Protein AF-T1EGU1-F1 (afdb_monomer)

Sequence (151 aa):
GNFKLEKAVIVRKVTRYEYEKYILKPDLTEDQLKIYINKKGSNYDFLYLRHQEYIKSLLDLENAFEKRGIKYRLVQRYNFRPQLIDWADAIFTCGGDGTFLLAASKIQVPNKPVIGINSDPIRSEGFLCLPRKYSSNIMLTLDKIFKGEFR

Radius of gyration: 16.68 Å; Cα contacts (8 Å, |Δi|>4): 222; chains: 1; bounding box: 43×28×46 Å

Foldseek 3Di:
DQQDFQEEEEAEEQAPLNCQCVPVPVPDDPVRSCVVCVVVPHHPVVSVVLVVLLVVLVVLQVVLCVVVNRHYHYDYLVPDDVVSQVGGSEYEYRDAQVSQVSNVVPDPDPNHYYAYQHSCQPPDDHPRHDHSVCSVPVNVVVVCSNVVNDD

Secondary structure (DSSP, 8-state):
-----SEEEEEEPPPHHHIIIIII-TT--HHHHHHHHHHTT--HHHHHHHHHHHHHHHHHHHHHHHHTT-EEEEEEGGG--HHHHHH-SEEEEEESHHHHHHHHTT--STT--EEEEES-TTT---SSSPPHHHHT-HHHHHHHHHHT---

Solvent-accessible surface area (backbone atoms only — not comparable to full-atom values): 8449 Å² total; per-residue (Å²): 131,87,80,68,79,52,28,32,30,37,36,29,62,82,49,70,50,54,43,46,47,66,68,75,35,61,87,51,53,70,70,54,44,40,53,52,39,40,75,75,76,42,63,39,70,63,42,48,50,54,42,52,48,35,52,49,46,48,51,52,46,51,54,44,31,56,77,68,68,32,46,71,46,83,37,48,58,90,69,68,50,71,73,55,59,75,68,26,52,33,38,36,22,44,30,48,41,73,48,34,52,60,54,52,75,69,61,84,60,86,91,61,50,73,45,26,31,26,31,46,52,87,86,44,90,37,94,73,18,42,57,48,79,41,34,78,30,49,61,62,42,49,51,29,53,77,70,67,66,76,126

Organism: Helobdella robusta (NCBI:txid6412)

Structure (mmCIF, N/CA/C/O backbone):
data_AF-T1EGU1-F1
#
_entry.id   AF-T1EGU1-F1
#
loop_
_atom_site.group_PDB
_atom_site.id
_atom_site.type_symbol
_atom_site.label_atom_id
_atom_site.label_alt_id
_atom_site.label_comp_id
_atom_site.label_asym_id
_at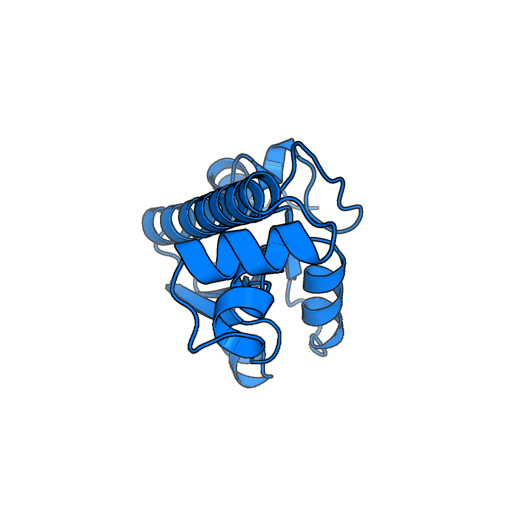om_site.label_entity_id
_atom_site.label_seq_id
_atom_site.pdbx_PDB_ins_code
_atom_site.Cartn_x
_atom_site.Cartn_y
_atom_site.Cartn_z
_atom_site.occupancy
_atom_site.B_iso_or_equiv
_atom_site.auth_seq_id
_atom_site.auth_comp_id
_atom_site.auth_asym_id
_atom_site.auth_atom_id
_atom_site.pdbx_PDB_model_num
ATOM 1 N N . GLY A 1 1 ? -20.358 1.058 19.246 1.00 54.50 1 GLY A N 1
ATOM 2 C CA . GLY A 1 1 ? -19.565 -0.181 19.336 1.00 54.50 1 GLY A CA 1
ATOM 3 C C . GLY A 1 1 ? -18.110 0.182 19.179 1.00 54.50 1 GLY A C 1
ATOM 4 O O . GLY A 1 1 ? -17.805 0.951 18.276 1.00 54.50 1 GLY A O 1
ATOM 5 N N . ASN A 1 2 ? -17.243 -0.296 20.070 1.00 72.38 2 ASN A N 1
ATOM 6 C CA . ASN A 1 2 ? -15.809 -0.031 19.976 1.00 72.38 2 ASN A CA 1
ATOM 7 C C . ASN A 1 2 ? -15.246 -0.823 18.791 1.00 72.38 2 ASN A C 1
ATOM 9 O O . ASN A 1 2 ? -15.272 -2.052 18.808 1.00 72.38 2 ASN A O 1
ATOM 13 N N . PHE A 1 3 ? -14.799 -0.123 17.746 1.00 83.81 3 PHE A N 1
ATOM 14 C CA . PHE A 1 3 ? -14.075 -0.745 16.641 1.00 83.81 3 PHE A CA 1
ATOM 15 C C . PHE A 1 3 ? -12.786 -1.371 17.183 1.00 83.81 3 PHE A C 1
ATOM 17 O O . PHE A 1 3 ? -12.058 -0.727 17.939 1.00 83.81 3 PHE A O 1
ATOM 24 N N . LYS A 1 4 ? -12.509 -2.620 16.804 1.00 89.94 4 LYS A N 1
ATOM 25 C CA . LYS A 1 4 ? -11.294 -3.333 17.192 1.00 89.94 4 LYS A CA 1
ATOM 26 C C . LYS A 1 4 ? -10.608 -3.845 15.936 1.00 89.94 4 LYS A C 1
ATOM 28 O O . LYS A 1 4 ? -11.250 -4.461 15.095 1.00 89.94 4 LYS A O 1
ATOM 33 N N . LEU A 1 5 ? -9.313 -3.571 15.825 1.00 94.94 5 LEU A N 1
ATOM 34 C CA . LEU A 1 5 ? -8.482 -4.015 14.715 1.00 94.94 5 LEU A CA 1
ATOM 35 C C . LEU A 1 5 ? -7.583 -5.162 15.184 1.00 94.94 5 LEU A C 1
ATOM 37 O O . LEU A 1 5 ? -6.514 -4.915 15.737 1.00 94.94 5 LEU A O 1
ATOM 41 N N . GLU A 1 6 ? -8.016 -6.405 14.984 1.00 97.25 6 GLU A N 1
ATOM 42 C CA . GLU A 1 6 ? -7.217 -7.607 15.267 1.00 97.25 6 GLU A CA 1
ATOM 43 C C . GLU A 1 6 ? -6.744 -8.300 13.988 1.00 97.25 6 GLU A C 1
ATOM 45 O O . GLU A 1 6 ? -5.677 -8.918 13.973 1.00 97.25 6 GLU A O 1
ATOM 50 N N . LYS A 1 7 ? -7.542 -8.219 12.920 1.00 98.19 7 LYS A N 1
ATOM 51 C CA . LYS A 1 7 ? -7.298 -8.843 11.620 1.00 98.19 7 LYS A CA 1
ATOM 52 C C . LYS A 1 7 ? -7.393 -7.814 10.505 1.00 98.19 7 LYS A C 1
ATOM 54 O O . LYS A 1 7 ? -8.394 -7.111 10.383 1.00 98.19 7 LYS A O 1
ATOM 59 N N . ALA A 1 8 ? -6.391 -7.770 9.637 1.00 98.44 8 ALA A N 1
ATOM 60 C CA . ALA A 1 8 ? -6.363 -6.850 8.508 1.00 98.44 8 ALA A CA 1
ATOM 61 C C . ALA A 1 8 ? -5.956 -7.544 7.208 1.00 98.44 8 ALA A C 1
ATOM 63 O O . ALA A 1 8 ? -5.058 -8.383 7.178 1.00 98.44 8 ALA A O 1
ATOM 64 N N . VAL A 1 9 ? -6.576 -7.171 6.095 1.00 98.62 9 VAL A N 1
ATOM 65 C CA . VAL A 1 9 ? -6.074 -7.557 4.767 1.00 98.62 9 VAL A CA 1
ATOM 66 C C . VAL A 1 9 ? -5.320 -6.382 4.176 1.00 98.62 9 VAL A C 1
ATOM 68 O O . VAL A 1 9 ? -5.853 -5.278 4.146 1.00 98.62 9 VAL A O 1
ATOM 71 N N . ILE A 1 10 ? -4.111 -6.626 3.674 1.00 98.62 10 ILE A N 1
ATOM 72 C CA . ILE A 1 10 ? -3.342 -5.648 2.904 1.00 98.62 10 ILE A CA 1
ATOM 73 C C . ILE A 1 10 ? -3.498 -5.988 1.423 1.00 98.62 10 ILE A C 1
ATOM 75 O O . ILE A 1 10 ? -2.979 -6.995 0.941 1.00 98.62 10 ILE A O 1
ATOM 79 N N . VAL A 1 11 ? -4.203 -5.137 0.684 1.00 98.44 11 VAL A N 1
ATOM 80 C CA . VAL A 1 11 ? -4.348 -5.222 -0.769 1.00 98.44 11 VAL A CA 1
ATOM 81 C C . VAL A 1 11 ? -3.232 -4.418 -1.422 1.00 98.44 11 VAL A C 1
ATOM 83 O O . VAL A 1 11 ? -3.224 -3.185 -1.401 1.00 98.44 11 VAL A O 1
ATOM 86 N N . ARG A 1 12 ? -2.281 -5.121 -2.027 1.00 97.62 12 ARG A N 1
ATOM 87 C CA . ARG A 1 12 ? -1.094 -4.524 -2.639 1.00 97.62 12 ARG A CA 1
ATOM 88 C C . ARG A 1 12 ? -1.267 -4.354 -4.151 1.00 97.62 12 ARG A C 1
ATOM 90 O O . ARG A 1 12 ? -1.912 -5.180 -4.814 1.00 97.62 12 ARG A O 1
ATOM 97 N N . LYS A 1 13 ? -0.679 -3.302 -4.726 1.00 94.75 13 LYS A N 1
ATOM 98 C CA . LYS A 1 13 ? -0.623 -3.143 -6.190 1.00 94.75 13 LYS A CA 1
ATOM 99 C C . LYS A 1 13 ? 0.367 -4.129 -6.824 1.00 94.75 13 LYS A C 1
ATOM 101 O O . LYS A 1 13 ? 1.196 -4.731 -6.150 1.00 94.75 13 LYS A O 1
ATOM 106 N N . VAL A 1 14 ? 0.281 -4.254 -8.143 1.00 94.94 14 VAL A N 1
ATOM 107 C CA . VAL A 1 14 ? 1.383 -4.770 -8.961 1.00 94.94 14 VAL A CA 1
ATOM 108 C C . VAL A 1 14 ? 2.090 -3.549 -9.530 1.00 94.94 14 VAL A C 1
ATOM 110 O O . VAL A 1 14 ? 1.453 -2.704 -10.167 1.00 94.94 14 VAL A O 1
ATOM 113 N N . THR A 1 15 ? 3.373 -3.392 -9.230 1.00 95.56 15 THR A N 1
ATOM 114 C CA . THR A 1 15 ? 4.184 -2.306 -9.782 1.00 95.56 15 THR A CA 1
ATOM 115 C C . THR A 1 15 ? 4.440 -2.531 -11.266 1.00 95.56 15 THR A C 1
ATOM 117 O O . THR A 1 15 ? 4.435 -3.659 -11.758 1.00 95.56 15 THR A O 1
ATOM 120 N N . ARG A 1 16 ? 4.719 -1.449 -11.996 1.00 95.06 16 ARG A N 1
ATOM 121 C CA . ARG A 1 16 ? 5.140 -1.575 -13.392 1.00 95.06 16 ARG A CA 1
ATOM 122 C C . ARG A 1 16 ? 6.441 -2.378 -13.511 1.00 95.06 16 ARG A C 1
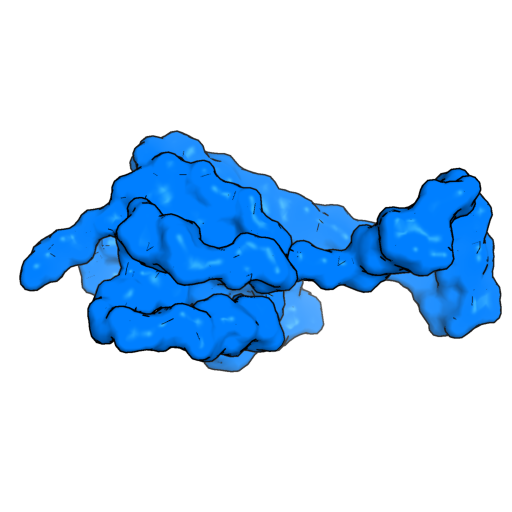ATOM 124 O O . ARG A 1 16 ? 6.552 -3.154 -14.442 1.00 95.06 16 ARG A O 1
ATOM 131 N N . TYR A 1 17 ? 7.369 -2.257 -12.559 1.00 97.31 17 TYR A N 1
ATOM 132 C CA . TYR A 1 17 ? 8.567 -3.098 -12.525 1.00 97.31 17 TYR A CA 1
ATOM 133 C C . TYR A 1 17 ? 8.214 -4.593 -12.460 1.00 97.31 17 TYR A C 1
ATOM 135 O O . TYR A 1 17 ? 8.625 -5.342 -13.340 1.00 97.31 17 TYR A O 1
ATOM 143 N N . GLU A 1 18 ? 7.384 -5.010 -11.494 1.00 96.69 18 GLU A N 1
ATOM 144 C CA . GLU A 1 18 ? 6.944 -6.411 -11.370 1.00 96.69 18 GLU A CA 1
ATOM 145 C C . GLU A 1 18 ? 6.244 -6.904 -12.640 1.00 96.69 18 GLU A C 1
ATOM 147 O O . GLU A 1 18 ? 6.473 -8.028 -13.076 1.00 96.69 18 GLU A O 1
ATOM 152 N N . TYR A 1 19 ? 5.398 -6.068 -13.248 1.00 96.56 19 TYR A N 1
ATOM 153 C CA . TYR A 1 19 ? 4.701 -6.423 -14.483 1.00 96.56 19 TYR A CA 1
ATOM 154 C C . TYR A 1 19 ? 5.677 -6.668 -15.644 1.00 96.56 19 TYR A C 1
ATOM 156 O O . TYR A 1 19 ? 5.562 -7.657 -16.364 1.00 96.56 19 TYR A O 1
ATOM 164 N N . GLU A 1 20 ? 6.671 -5.800 -15.811 1.00 97.25 20 GLU A N 1
ATOM 165 C CA . GLU A 1 20 ? 7.678 -5.940 -16.865 1.00 97.25 20 GLU A CA 1
ATOM 166 C C . GLU A 1 20 ? 8.570 -7.159 -16.620 1.00 97.25 20 GLU A C 1
ATOM 168 O O . GLU A 1 20 ? 8.762 -7.958 -17.533 1.00 97.25 20 GLU A O 1
ATOM 173 N N . LYS A 1 21 ? 9.061 -7.326 -15.385 1.00 97.12 21 LYS A N 1
ATOM 174 C CA . LYS A 1 21 ? 9.988 -8.397 -15.005 1.00 97.12 21 LYS A CA 1
ATOM 175 C C . LYS A 1 21 ? 9.333 -9.771 -15.018 1.00 97.12 21 LYS A C 1
ATOM 177 O O . LYS A 1 21 ? 9.894 -10.697 -15.581 1.00 97.12 21 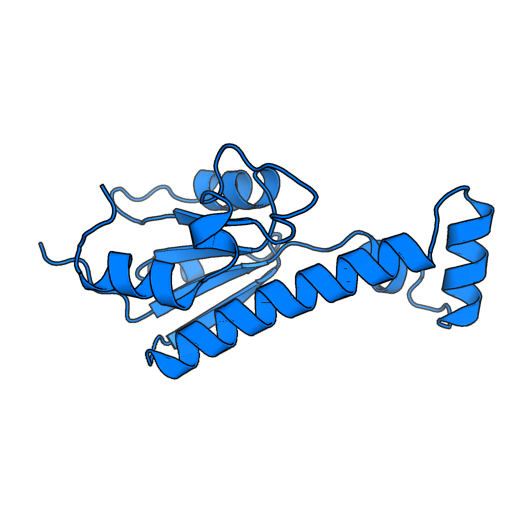LYS A O 1
ATOM 182 N N . TYR A 1 22 ? 8.174 -9.920 -14.384 1.00 96.31 22 TYR A N 1
ATOM 183 C CA . TYR A 1 22 ? 7.622 -11.244 -14.086 1.00 96.31 22 TYR A CA 1
ATOM 184 C C . TYR A 1 22 ? 6.485 -11.662 -15.014 1.00 96.31 22 TYR A C 1
ATOM 186 O O . TYR A 1 22 ? 6.175 -12.846 -15.076 1.00 96.31 22 TYR A O 1
ATOM 194 N N . ILE A 1 23 ? 5.847 -10.718 -15.717 1.00 94.56 23 ILE A N 1
ATOM 195 C CA . ILE A 1 23 ? 4.710 -11.024 -16.597 1.00 94.56 23 ILE A CA 1
ATOM 196 C C . ILE A 1 23 ? 5.102 -10.875 -18.068 1.00 94.56 23 ILE A C 1
ATOM 198 O O . ILE A 1 23 ? 4.890 -11.797 -18.847 1.00 94.56 23 ILE A O 1
ATOM 202 N N . LEU A 1 24 ? 5.681 -9.740 -18.471 1.00 96.12 24 LEU A N 1
ATOM 203 C CA . LEU A 1 24 ? 6.011 -9.507 -19.884 1.00 96.12 24 LEU A CA 1
ATOM 204 C C . LEU A 1 24 ? 7.328 -10.145 -20.333 1.00 96.12 24 LEU A C 1
ATOM 206 O O . LEU A 1 24 ? 7.466 -10.482 -21.515 1.00 96.12 24 LEU A O 1
ATOM 210 N N . LYS A 1 25 ? 8.317 -10.209 -19.435 1.00 96.69 25 LYS A N 1
ATOM 211 C CA . LYS A 1 25 ? 9.688 -10.648 -19.726 1.00 96.69 25 LYS A CA 1
ATOM 212 C C . LYS A 1 25 ? 10.263 -11.573 -18.636 1.00 96.69 25 LYS A C 1
ATOM 214 O O . LYS A 1 25 ? 11.364 -11.300 -18.160 1.00 96.69 25 LYS A O 1
ATOM 219 N N . PRO A 1 26 ? 9.559 -12.665 -18.273 1.00 96.31 26 PRO A N 1
ATOM 220 C CA . PRO A 1 26 ? 9.991 -13.572 -17.204 1.00 96.31 26 PRO A CA 1
ATOM 221 C C . PRO A 1 26 ? 11.363 -14.208 -17.461 1.00 96.31 26 PRO A C 1
ATOM 223 O O . PRO A 1 26 ? 12.092 -14.477 -16.511 1.00 96.31 26 PRO A O 1
ATOM 226 N N . ASP A 1 27 ? 11.735 -14.388 -18.731 1.00 97.75 27 ASP A N 1
ATOM 227 C CA . ASP A 1 27 ? 12.972 -15.071 -19.125 1.00 97.75 27 ASP A CA 1
ATOM 228 C C . ASP A 1 27 ? 14.198 -14.144 -19.193 1.00 97.75 27 ASP A C 1
ATOM 230 O O . ASP A 1 27 ? 15.315 -14.611 -19.412 1.00 97.75 27 ASP A O 1
ATOM 234 N N . LEU A 1 28 ? 14.022 -12.825 -19.032 1.00 97.62 28 LEU A N 1
ATOM 235 C CA . LEU A 1 28 ? 15.141 -11.884 -19.103 1.00 97.62 28 LEU A CA 1
ATOM 236 C C . LEU A 1 28 ? 15.887 -11.784 -17.769 1.00 97.62 28 LEU A C 1
ATOM 238 O O . LEU A 1 28 ? 15.294 -11.589 -16.699 1.00 97.62 28 LEU A O 1
ATOM 242 N N . THR A 1 29 ? 17.219 -11.782 -17.847 1.00 97.56 29 THR A N 1
ATOM 243 C CA . THR A 1 29 ? 18.070 -11.358 -16.727 1.00 97.56 29 THR A CA 1
ATOM 244 C C . THR A 1 29 ? 17.838 -9.879 -16.399 1.00 97.56 29 THR A C 1
ATOM 246 O O . THR A 1 29 ? 17.178 -9.151 -17.143 1.00 97.56 29 THR A O 1
ATOM 249 N N . GLU A 1 30 ? 18.359 -9.406 -15.266 1.00 96.81 30 GLU A N 1
ATOM 250 C CA . GLU A 1 30 ? 18.168 -8.004 -14.878 1.00 96.81 30 GLU A CA 1
ATOM 251 C C . GLU A 1 30 ? 18.828 -7.020 -15.852 1.00 96.81 30 GLU A C 1
ATOM 253 O O . GLU A 1 30 ? 18.201 -6.042 -16.259 1.00 96.81 30 GLU A O 1
ATOM 258 N N . ASP A 1 31 ? 20.039 -7.328 -16.321 1.00 97.94 31 ASP A N 1
ATOM 259 C CA . ASP A 1 31 ? 20.743 -6.499 -17.306 1.00 97.94 31 ASP A CA 1
ATOM 260 C C . ASP A 1 31 ? 19.997 -6.452 -18.645 1.00 97.94 31 ASP A C 1
ATOM 262 O O . ASP A 1 31 ? 19.846 -5.391 -19.258 1.00 97.94 31 ASP A O 1
ATOM 266 N N . GLN A 1 32 ? 19.456 -7.593 -19.082 1.00 98.19 32 GLN A N 1
ATOM 267 C CA . GLN A 1 32 ? 18.634 -7.663 -20.289 1.00 98.19 32 GLN A CA 1
ATOM 268 C C . GLN A 1 32 ? 17.333 -6.871 -20.130 1.00 98.19 32 GLN A C 1
ATOM 270 O O . GLN A 1 32 ? 16.942 -6.150 -21.054 1.00 98.19 32 GLN A O 1
ATOM 275 N N . LEU A 1 33 ? 16.680 -6.952 -18.965 1.00 98.06 33 LEU A N 1
ATOM 276 C CA . LEU A 1 33 ? 15.485 -6.166 -18.671 1.00 98.06 33 LEU A CA 1
ATOM 277 C C . LEU A 1 33 ? 15.795 -4.666 -18.693 1.00 98.06 33 LEU A C 1
ATOM 279 O O . LEU A 1 33 ? 15.041 -3.901 -19.300 1.00 98.06 33 LEU A O 1
ATOM 283 N N . LYS A 1 34 ? 16.914 -4.240 -18.096 1.00 98.31 34 LYS A N 1
ATOM 284 C CA . LYS A 1 34 ? 17.369 -2.844 -18.117 1.00 98.31 34 LYS A CA 1
ATOM 285 C C . LYS A 1 34 ? 17.545 -2.331 -19.544 1.00 98.31 34 LYS A C 1
ATOM 287 O O . LYS A 1 34 ? 16.993 -1.283 -19.889 1.00 98.31 34 LYS A O 1
ATOM 292 N N . ILE A 1 35 ? 18.234 -3.088 -20.399 1.00 98.00 35 ILE A N 1
ATOM 293 C CA . ILE A 1 35 ? 18.404 -2.744 -21.820 1.00 98.00 35 ILE A CA 1
ATOM 294 C C . ILE A 1 35 ? 17.045 -2.674 -22.530 1.00 98.00 35 ILE A C 1
ATOM 296 O O . ILE A 1 35 ? 16.776 -1.707 -23.244 1.00 98.00 35 ILE A O 1
ATOM 300 N N . TYR A 1 36 ? 16.174 -3.665 -22.326 1.00 97.69 36 TYR A N 1
ATOM 301 C CA . TYR A 1 36 ? 14.845 -3.722 -22.941 1.00 97.69 36 TYR A CA 1
ATOM 302 C C . TYR A 1 36 ? 13.968 -2.520 -22.556 1.00 97.69 36 TYR A C 1
ATOM 304 O O . TYR A 1 36 ? 13.377 -1.875 -23.425 1.00 97.69 36 TYR A O 1
ATOM 312 N N . ILE A 1 37 ? 13.900 -2.187 -21.263 1.00 97.62 37 ILE A N 1
ATOM 313 C CA . ILE A 1 37 ? 13.076 -1.084 -20.753 1.00 97.62 37 ILE A CA 1
ATOM 314 C C . ILE A 1 37 ? 13.588 0.272 -21.251 1.00 97.62 37 ILE A C 1
ATOM 316 O O . ILE A 1 37 ? 12.772 1.122 -21.612 1.00 97.62 37 ILE A O 1
ATOM 320 N N . ASN A 1 38 ? 14.906 0.449 -21.343 1.00 97.81 38 ASN A N 1
ATOM 321 C CA . ASN A 1 38 ? 15.495 1.669 -21.890 1.00 97.81 38 ASN A CA 1
ATOM 322 C C . ASN A 1 38 ? 15.251 1.802 -23.401 1.00 97.81 38 ASN A C 1
ATOM 324 O O . ASN A 1 38 ? 14.853 2.872 -23.861 1.00 97.81 38 ASN A O 1
ATOM 328 N N . LYS A 1 39 ? 15.387 0.717 -24.178 1.00 97.00 39 LYS A N 1
ATOM 329 C CA . LYS A 1 39 ? 15.173 0.736 -25.640 1.00 97.00 39 LYS A CA 1
ATOM 330 C C . LYS A 1 39 ? 13.753 1.126 -26.061 1.00 97.00 39 LYS A C 1
ATOM 332 O O . LYS A 1 39 ? 13.586 1.722 -27.117 1.00 97.00 39 LYS A O 1
ATOM 337 N N . LYS A 1 40 ? 12.735 0.838 -25.247 1.00 94.81 40 LYS A N 1
ATOM 338 C CA . LYS A 1 40 ? 11.340 1.257 -25.506 1.00 94.81 40 LYS A CA 1
ATOM 339 C C . LYS A 1 40 ? 11.005 2.674 -25.009 1.00 94.81 40 LYS A C 1
ATOM 341 O O . LYS A 1 40 ? 9.830 3.026 -24.927 1.00 94.81 40 LYS A O 1
ATOM 346 N N . GLY A 1 41 ? 12.004 3.452 -24.591 1.00 95.19 41 GLY A N 1
ATOM 347 C CA . GLY A 1 41 ? 11.827 4.838 -24.150 1.00 95.19 41 GLY A CA 1
ATOM 348 C C . GLY A 1 41 ? 11.369 5.012 -22.698 1.00 95.19 41 GLY A C 1
ATOM 349 O O . GLY A 1 41 ? 10.800 6.043 -22.355 1.00 95.19 41 GLY A O 1
ATOM 350 N N . SER A 1 42 ? 11.570 4.023 -21.822 1.00 95.94 42 SER A N 1
ATOM 351 C CA . SER A 1 42 ? 11.320 4.162 -20.376 1.00 95.94 42 SER A CA 1
ATOM 352 C C . SER A 1 42 ? 12.631 4.149 -19.593 1.00 95.94 42 SER A C 1
ATOM 354 O O . SER A 1 42 ? 13.567 3.481 -19.994 1.00 95.94 42 SER A O 1
ATOM 356 N N . ASN A 1 43 ? 12.712 4.839 -18.454 1.00 96.88 43 ASN A N 1
ATOM 357 C CA . ASN A 1 43 ? 13.912 4.811 -17.613 1.00 96.88 43 ASN A CA 1
ATOM 358 C C . ASN A 1 43 ? 13.835 3.644 -16.614 1.00 96.88 43 ASN A C 1
ATOM 360 O O . ASN A 1 43 ? 13.029 3.685 -15.678 1.00 96.88 43 ASN A O 1
ATOM 364 N N . TYR A 1 44 ? 14.658 2.611 -16.820 1.00 97.56 44 TYR A N 1
ATOM 365 C CA . TYR A 1 44 ? 14.729 1.448 -15.933 1.00 97.56 44 TYR A CA 1
ATOM 366 C C . TYR A 1 44 ? 15.099 1.830 -14.495 1.00 97.56 44 TYR A C 1
ATOM 368 O O . TYR A 1 44 ? 14.419 1.403 -13.567 1.00 97.56 44 TYR A O 1
ATOM 376 N N . ASP A 1 45 ? 16.133 2.651 -14.297 1.00 96.88 45 ASP A N 1
ATOM 377 C CA . ASP A 1 45 ? 16.643 2.965 -12.957 1.00 96.88 45 ASP A CA 1
ATOM 378 C C . ASP A 1 45 ? 15.592 3.735 -12.142 1.00 96.88 45 ASP A C 1
ATOM 380 O O . ASP A 1 45 ? 15.348 3.433 -10.974 1.00 96.88 45 ASP A O 1
ATOM 384 N N . PHE A 1 46 ? 14.875 4.664 -12.782 1.00 95.06 46 PHE A N 1
ATOM 385 C CA . PHE A 1 46 ? 13.746 5.362 -12.166 1.00 95.06 46 PHE A CA 1
ATOM 386 C C . PHE A 1 46 ? 12.576 4.418 -11.862 1.00 95.06 46 PHE A C 1
ATOM 388 O O . PHE A 1 46 ? 11.961 4.506 -10.799 1.00 95.06 46 PHE A O 1
ATOM 395 N N . LEU A 1 47 ? 12.256 3.500 -12.777 1.00 95.50 47 LEU A N 1
ATOM 396 C CA . LEU A 1 47 ? 11.206 2.504 -12.569 1.00 95.50 47 LEU A CA 1
ATOM 397 C C . LEU A 1 47 ? 11.527 1.581 -11.384 1.00 95.50 47 LEU A C 1
ATOM 399 O O . LEU A 1 47 ? 10.648 1.318 -10.560 1.00 95.50 47 LEU A O 1
ATOM 403 N N . TYR A 1 48 ? 12.772 1.117 -11.299 1.00 96.62 48 TYR A N 1
ATOM 404 C CA . TYR A 1 48 ? 13.257 0.272 -10.217 1.00 96.62 48 TYR A CA 1
ATOM 405 C C . TYR A 1 48 ? 13.268 1.027 -8.886 1.00 96.62 48 TYR A C 1
ATOM 407 O O . TYR A 1 48 ? 12.751 0.514 -7.897 1.00 96.62 48 TYR A O 1
ATOM 415 N N . LEU A 1 49 ? 13.734 2.281 -8.866 1.00 95.50 49 LEU A N 1
ATOM 416 C CA . LEU A 1 49 ? 13.689 3.134 -7.674 1.00 95.50 49 LEU A CA 1
ATOM 417 C C . LEU A 1 49 ? 12.267 3.242 -7.105 1.00 95.50 49 LEU A C 1
ATOM 419 O O . LEU A 1 49 ? 12.060 3.024 -5.914 1.00 95.50 49 LEU A O 1
ATOM 423 N N . ARG A 1 50 ? 11.268 3.498 -7.957 1.00 93.38 50 ARG A N 1
ATOM 424 C CA . ARG A 1 50 ? 9.859 3.564 -7.528 1.00 93.38 50 ARG A CA 1
ATOM 425 C C . ARG A 1 50 ? 9.327 2.232 -7.009 1.00 93.38 50 ARG A C 1
ATOM 427 O O . ARG A 1 50 ? 8.457 2.208 -6.140 1.00 93.38 50 ARG A O 1
ATOM 434 N N . HIS A 1 51 ? 9.804 1.122 -7.566 1.00 96.00 51 HIS A N 1
ATOM 435 C CA . HIS A 1 51 ? 9.477 -0.200 -7.050 1.00 96.00 51 HIS A CA 1
ATOM 436 C C . HIS A 1 51 ? 10.062 -0.398 -5.648 1.00 96.00 51 HIS A C 1
ATOM 438 O O . HIS A 1 51 ? 9.329 -0.813 -4.756 1.00 96.00 51 HIS A O 1
ATOM 444 N N . GLN A 1 52 ? 11.319 -0.015 -5.421 1.00 96.00 52 GLN A N 1
ATOM 445 C CA . GLN A 1 52 ? 11.954 -0.095 -4.103 1.00 96.00 52 GLN A CA 1
ATOM 446 C C . GLN A 1 52 ? 11.250 0.788 -3.060 1.00 96.00 52 GLN A C 1
ATOM 448 O O . GLN A 1 52 ? 10.978 0.329 -1.953 1.00 96.00 52 GLN A O 1
ATOM 453 N N . GLU A 1 53 ? 10.875 2.020 -3.417 1.00 93.94 53 GLU A N 1
ATOM 454 C CA . GLU A 1 53 ? 10.088 2.907 -2.542 1.00 93.94 53 GLU A CA 1
ATOM 455 C C . GLU A 1 53 ? 8.735 2.279 -2.165 1.00 93.94 53 GLU A C 1
ATOM 457 O O . GLU A 1 53 ? 8.332 2.305 -1.000 1.00 93.94 53 GLU A O 1
ATOM 462 N N . TYR A 1 54 ? 8.061 1.645 -3.129 1.00 95.75 54 TYR A N 1
ATOM 463 C CA . TYR A 1 54 ? 6.825 0.908 -2.876 1.00 95.75 54 TYR A CA 1
ATOM 464 C C . TYR A 1 54 ? 7.029 -0.294 -1.945 1.00 95.75 54 TYR A C 1
ATOM 466 O O . TYR A 1 54 ? 6.251 -0.460 -1.006 1.00 95.75 54 TYR A O 1
ATOM 474 N N . ILE A 1 55 ? 8.053 -1.120 -2.187 1.00 96.88 55 ILE A N 1
ATOM 475 C CA . ILE A 1 55 ? 8.360 -2.276 -1.334 1.00 96.88 55 ILE A CA 1
ATOM 476 C C . ILE A 1 55 ? 8.649 -1.813 0.090 1.00 96.88 55 ILE A C 1
ATOM 478 O O . ILE A 1 55 ? 8.109 -2.385 1.032 1.00 96.88 55 ILE A O 1
ATOM 482 N N . LYS A 1 56 ? 9.407 -0.725 0.257 1.00 95.44 56 LYS A N 1
ATOM 483 C CA . LYS A 1 56 ? 9.641 -0.127 1.571 1.00 95.44 56 LYS A CA 1
ATOM 484 C C . LYS A 1 56 ? 8.330 0.273 2.256 1.00 95.44 56 LYS A C 1
ATOM 486 O O . LYS A 1 56 ? 8.123 -0.089 3.406 1.00 95.44 56 LYS A O 1
ATOM 491 N N . SER A 1 57 ? 7.427 0.964 1.555 1.00 95.06 57 SER A N 1
ATOM 492 C CA . SER A 1 57 ? 6.120 1.342 2.115 1.00 95.06 57 SER A CA 1
ATOM 493 C C . SER A 1 57 ? 5.282 0.128 2.533 1.00 95.06 57 SER A C 1
ATOM 495 O O . SER A 1 57 ? 4.584 0.188 3.546 1.00 95.06 57 SER A O 1
ATOM 497 N N . LEU A 1 58 ? 5.356 -0.971 1.778 1.00 97.06 58 LEU A N 1
ATOM 498 C CA . LEU A 1 58 ? 4.663 -2.212 2.111 1.00 97.06 58 LEU A CA 1
ATOM 499 C C . LEU A 1 58 ? 5.251 -2.866 3.369 1.00 97.06 58 LEU A C 1
ATOM 501 O O . LEU A 1 58 ? 4.502 -3.194 4.284 1.00 97.06 58 LEU A O 1
ATOM 505 N N . LEU A 1 59 ? 6.581 -2.958 3.447 1.00 97.31 59 LEU A N 1
ATOM 506 C CA . LEU A 1 59 ? 7.288 -3.479 4.616 1.00 97.31 59 LEU A CA 1
ATOM 507 C C . LEU A 1 59 ? 7.037 -2.624 5.863 1.00 97.31 59 LEU A C 1
ATOM 509 O O . LEU A 1 59 ? 6.831 -3.165 6.943 1.00 97.31 59 LEU A O 1
ATOM 513 N N . ASP A 1 60 ? 7.010 -1.296 5.736 1.00 96.62 60 ASP A N 1
ATOM 514 C CA . ASP A 1 60 ? 6.682 -0.392 6.845 1.00 96.62 60 ASP A CA 1
ATOM 515 C C . ASP A 1 60 ? 5.265 -0.660 7.389 1.00 96.62 60 ASP A C 1
ATOM 517 O O . ASP A 1 60 ? 5.046 -0.598 8.603 1.00 96.62 60 ASP A O 1
ATOM 521 N N . LEU A 1 61 ? 4.311 -0.997 6.512 1.00 97.75 61 LEU A N 1
ATOM 522 C CA . LEU A 1 61 ? 2.948 -1.368 6.895 1.00 97.75 61 LEU A CA 1
ATOM 523 C C . LEU A 1 61 ? 2.889 -2.734 7.593 1.00 97.75 61 LEU A C 1
ATOM 525 O O . LEU A 1 61 ? 2.285 -2.837 8.661 1.00 97.75 61 LEU A O 1
ATOM 529 N N . GLU A 1 62 ? 3.533 -3.754 7.026 1.00 98.31 62 GLU A N 1
ATOM 530 C CA . GLU A 1 62 ? 3.606 -5.102 7.611 1.00 98.31 62 GLU A CA 1
ATOM 531 C C . GLU A 1 62 ? 4.285 -5.070 8.990 1.00 98.31 62 GLU A C 1
ATOM 533 O O . GLU A 1 62 ? 3.701 -5.510 9.981 1.00 98.31 62 GLU A O 1
ATOM 538 N N . ASN A 1 63 ? 5.441 -4.409 9.098 1.00 98.25 63 ASN A N 1
ATOM 539 C CA . ASN A 1 63 ? 6.161 -4.223 10.361 1.00 98.25 63 ASN A CA 1
ATOM 540 C C . ASN A 1 63 ? 5.312 -3.504 11.421 1.00 98.25 63 ASN A C 1
ATOM 542 O O . ASN A 1 63 ? 5.389 -3.814 12.612 1.00 98.25 63 ASN A O 1
ATOM 546 N N . ALA A 1 64 ? 4.517 -2.506 11.023 1.00 97.88 64 ALA A N 1
ATOM 547 C CA . ALA A 1 64 ? 3.631 -1.801 11.945 1.00 97.88 64 ALA A CA 1
ATOM 548 C C . ALA A 1 64 ? 2.501 -2.708 12.452 1.00 97.88 64 ALA A C 1
ATOM 550 O O . ALA A 1 64 ? 2.140 -2.631 13.628 1.00 97.88 64 ALA A O 1
ATOM 551 N N . PHE A 1 65 ? 1.966 -3.586 11.600 1.00 98.19 65 PHE A N 1
ATOM 552 C CA . PHE A 1 65 ? 0.956 -4.567 11.999 1.00 98.19 65 PHE A CA 1
ATOM 553 C C . PHE A 1 65 ? 1.525 -5.592 12.975 1.00 98.19 65 PHE A C 1
ATOM 555 O O . PHE A 1 65 ? 0.916 -5.831 14.019 1.00 98.19 65 PHE A O 1
ATOM 562 N N . GLU A 1 66 ? 2.719 -6.113 12.702 1.00 97.94 66 GLU A N 1
ATOM 563 C CA . GLU A 1 66 ? 3.416 -7.056 13.584 1.00 97.94 66 GLU A CA 1
ATOM 564 C C . GLU A 1 66 ? 3.670 -6.454 14.965 1.00 97.94 66 GLU A C 1
ATOM 566 O O . GLU A 1 66 ? 3.296 -7.045 15.979 1.00 97.94 66 GLU A O 1
A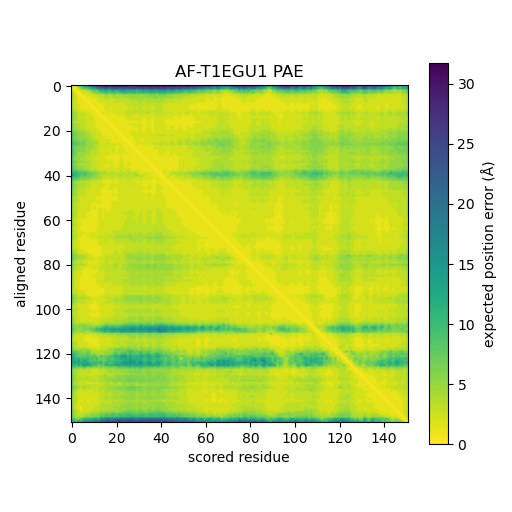TOM 571 N N . LYS A 1 67 ? 4.197 -5.224 15.020 1.00 97.62 67 LYS A N 1
ATOM 572 C CA . LYS A 1 67 ? 4.430 -4.496 16.281 1.00 97.62 67 LYS A CA 1
ATOM 573 C C . LYS A 1 67 ? 3.156 -4.261 17.094 1.00 97.62 67 LYS A C 1
ATOM 575 O O . LYS A 1 67 ? 3.231 -4.112 18.310 1.00 97.62 67 LYS A O 1
ATOM 580 N N . ARG A 1 68 ? 1.996 -4.191 16.438 1.00 96.12 68 ARG A N 1
ATOM 581 C CA . ARG A 1 68 ? 0.680 -4.016 17.078 1.00 96.12 68 ARG A CA 1
ATOM 582 C C . ARG A 1 68 ? -0.035 -5.335 17.362 1.00 96.12 68 ARG A C 1
ATOM 584 O O . ARG A 1 68 ? -1.140 -5.303 17.895 1.00 96.12 68 ARG A O 1
ATOM 591 N N . GLY A 1 69 ? 0.555 -6.474 16.998 1.00 97.25 69 GLY A N 1
ATOM 592 C CA . GLY A 1 69 ? -0.085 -7.783 17.121 1.00 97.25 69 GLY A CA 1
ATOM 593 C C . GLY A 1 69 ? -1.299 -7.967 16.202 1.00 97.25 69 GLY A C 1
ATOM 594 O O . GLY A 1 69 ? -2.154 -8.806 16.486 1.00 97.25 69 GLY A O 1
ATOM 595 N N . ILE A 1 70 ? -1.400 -7.194 15.115 1.00 98.31 70 ILE A N 1
ATOM 596 C CA . ILE A 1 70 ? -2.474 -7.320 14.125 1.00 98.31 70 ILE A CA 1
ATOM 597 C C . ILE A 1 70 ? -2.146 -8.510 13.225 1.00 98.31 70 ILE A C 1
ATOM 599 O O . ILE A 1 70 ? -1.127 -8.523 12.535 1.00 98.31 70 ILE A O 1
ATOM 603 N N . LYS A 1 71 ? -3.027 -9.509 13.187 1.00 98.62 71 LYS A N 1
ATOM 604 C CA . LYS A 1 71 ? -2.922 -10.616 12.232 1.00 98.62 71 LYS A CA 1
ATOM 605 C C . LYS A 1 71 ? -3.238 -10.084 10.846 1.00 98.62 71 LYS A C 1
ATOM 607 O O . LYS A 1 71 ? -4.272 -9.445 10.660 1.00 98.62 71 LYS A O 1
ATOM 612 N N . TYR A 1 72 ? -2.412 -10.387 9.853 1.00 98.62 72 TYR A N 1
ATOM 613 C CA . TYR A 1 72 ? -2.656 -9.868 8.515 1.00 98.62 72 TYR A CA 1
ATOM 614 C C . TYR A 1 72 ? -2.501 -10.887 7.399 1.00 98.62 72 TYR A C 1
ATOM 616 O O . TYR A 1 72 ? -1.857 -11.924 7.542 1.00 98.62 72 TYR A O 1
ATOM 624 N N . ARG A 1 73 ? -3.164 -10.588 6.280 1.00 98.56 73 ARG A N 1
ATOM 625 C CA . ARG A 1 73 ? -3.029 -11.309 5.013 1.00 98.56 73 ARG A CA 1
ATOM 626 C C . ARG A 1 73 ? -2.636 -10.319 3.929 1.00 98.56 73 ARG A C 1
ATOM 628 O O . ARG A 1 73 ? -3.415 -9.420 3.609 1.00 98.56 73 ARG A O 1
ATOM 635 N N . LEU A 1 74 ? -1.453 -10.503 3.355 1.00 98.31 74 LEU A N 1
ATOM 636 C CA . LEU A 1 74 ? -1.008 -9.752 2.189 1.00 98.31 74 LEU A CA 1
ATOM 637 C C . LEU A 1 74 ? -1.555 -10.403 0.913 1.00 98.31 74 LEU A C 1
ATOM 639 O O . LEU A 1 74 ? -1.354 -11.593 0.675 1.00 98.31 74 LEU A O 1
ATOM 643 N N . VAL A 1 75 ? -2.237 -9.627 0.071 1.00 97.94 75 VAL A N 1
ATOM 644 C CA . VAL A 1 75 ? -2.822 -10.123 -1.179 1.00 97.94 75 VAL A CA 1
ATOM 645 C C . VAL A 1 75 ? -2.603 -9.141 -2.324 1.00 97.94 75 VAL A C 1
ATOM 647 O O . VAL A 1 75 ? -2.717 -7.927 -2.166 1.00 97.94 75 VAL A O 1
ATOM 650 N N . GLN A 1 76 ? -2.316 -9.654 -3.520 1.00 96.38 76 GLN A N 1
ATOM 651 C CA . GLN A 1 76 ? -2.310 -8.823 -4.724 1.00 96.38 76 GLN A CA 1
ATOM 652 C C . GLN A 1 76 ? -3.731 -8.384 -5.087 1.00 96.38 76 GLN A C 1
ATOM 654 O O . GLN A 1 76 ? -4.675 -9.166 -4.970 1.00 96.38 76 GLN A O 1
ATOM 659 N N . ARG A 1 77 ? -3.887 -7.163 -5.612 1.00 92.19 77 ARG A N 1
ATOM 660 C CA . ARG A 1 77 ? -5.196 -6.574 -5.962 1.00 92.19 77 ARG A CA 1
ATOM 661 C C . ARG A 1 77 ? -6.117 -7.488 -6.783 1.00 92.19 77 ARG A C 1
ATOM 663 O O . ARG A 1 77 ? -7.319 -7.545 -6.531 1.00 92.19 77 ARG A O 1
ATOM 670 N N . TYR A 1 78 ? -5.565 -8.260 -7.718 1.00 89.69 78 TYR A N 1
ATOM 671 C CA . TYR A 1 78 ? -6.343 -9.169 -8.568 1.00 89.69 78 TYR A CA 1
ATOM 672 C C . TYR A 1 78 ? -6.816 -10.436 -7.850 1.00 89.69 78 TYR A C 1
ATOM 674 O O . TYR A 1 78 ? -7.787 -11.050 -8.287 1.00 89.69 78 TYR A O 1
ATOM 682 N N . ASN A 1 79 ? -6.197 -10.778 -6.719 1.00 94.88 79 ASN A N 1
ATOM 683 C CA . ASN A 1 79 ? -6.531 -11.921 -5.870 1.00 94.88 79 ASN A CA 1
ATOM 684 C C . ASN A 1 79 ? -7.329 -11.510 -4.625 1.00 94.88 79 ASN A C 1
ATOM 686 O O . ASN A 1 79 ? -7.590 -12.341 -3.761 1.00 94.88 79 ASN A O 1
ATOM 690 N N . PHE A 1 80 ? -7.753 -10.247 -4.523 1.00 96.12 80 PHE A N 1
ATOM 691 C CA . PHE A 1 80 ? -8.646 -9.809 -3.456 1.00 96.12 80 PHE A CA 1
ATOM 692 C C . PHE A 1 80 ? -10.053 -10.392 -3.686 1.00 96.12 80 PHE A C 1
ATOM 694 O O . PHE A 1 80 ? -10.714 -10.060 -4.680 1.00 96.12 80 PHE A O 1
ATOM 701 N N . ARG A 1 81 ? -10.468 -11.321 -2.816 1.00 94.56 81 ARG A N 1
ATOM 702 C CA . ARG A 1 81 ? -11.696 -12.133 -2.913 1.00 94.56 81 ARG A CA 1
ATOM 703 C C . ARG A 1 81 ? -12.606 -11.915 -1.688 1.00 94.56 81 ARG A C 1
ATOM 705 O O . ARG A 1 81 ? -12.078 -11.556 -0.634 1.00 94.56 81 ARG A O 1
ATOM 712 N N . PRO A 1 82 ? -13.925 -12.175 -1.788 1.00 93.94 82 PRO A N 1
ATOM 713 C CA . PRO A 1 82 ? -14.881 -11.969 -0.690 1.00 93.94 82 PRO A CA 1
ATOM 714 C C . PRO A 1 82 ? -14.494 -12.617 0.645 1.00 93.94 82 PRO A C 1
ATOM 716 O O . PRO A 1 82 ? -14.573 -11.971 1.681 1.00 93.94 82 PRO A O 1
ATOM 719 N N . GLN A 1 83 ? -13.928 -13.826 0.627 1.00 95.56 83 GLN A N 1
ATOM 720 C CA . GLN A 1 83 ? -13.533 -14.545 1.848 1.00 95.56 83 GLN A CA 1
ATOM 721 C C . GLN A 1 83 ? -12.463 -13.803 2.670 1.00 95.56 83 GLN A C 1
ATOM 723 O O . GLN A 1 83 ? -12.320 -14.024 3.872 1.00 95.56 83 GLN A O 1
ATOM 728 N N . LEU A 1 84 ? -11.674 -12.934 2.029 1.00 97.00 84 LEU A N 1
ATOM 729 C CA . LEU A 1 84 ? -10.714 -12.072 2.720 1.00 97.00 84 LEU A CA 1
ATOM 730 C C . LEU A 1 84 ? -11.415 -10.903 3.420 1.00 97.00 84 LEU A C 1
ATOM 732 O O . LEU A 1 84 ? -10.983 -10.501 4.497 1.00 97.00 84 LEU A O 1
ATOM 736 N N . ILE A 1 85 ? -12.494 -10.387 2.827 1.00 96.38 85 ILE A N 1
ATOM 737 C CA . ILE A 1 85 ? -13.312 -9.315 3.401 1.00 96.38 85 ILE A CA 1
ATOM 738 C C . ILE A 1 85 ? -14.002 -9.812 4.667 1.00 96.38 85 ILE A C 1
ATOM 740 O O . ILE A 1 85 ? -13.950 -9.131 5.691 1.00 96.38 85 ILE A O 1
ATOM 744 N N . ASP A 1 86 ? -14.586 -11.008 4.621 1.00 95.00 86 ASP A N 1
ATOM 745 C CA . ASP A 1 86 ? -15.280 -11.609 5.765 1.00 95.00 86 ASP A CA 1
ATOM 746 C C . ASP A 1 86 ? -14.326 -11.878 6.934 1.00 95.00 86 ASP A C 1
ATOM 748 O O . ASP A 1 86 ? -14.678 -11.678 8.094 1.00 95.00 86 ASP A O 1
ATOM 752 N N . TRP A 1 87 ? -13.089 -12.281 6.631 1.00 96.94 87 TRP A N 1
ATOM 753 C CA . TRP A 1 87 ? -12.078 -12.611 7.635 1.00 96.94 87 TRP A CA 1
ATOM 754 C C . TRP A 1 87 ? -11.507 -11.394 8.385 1.00 96.94 87 TRP A C 1
ATOM 756 O O . TRP A 1 87 ? -11.092 -11.542 9.536 1.00 96.94 87 TRP A O 1
ATOM 766 N N . ALA A 1 88 ? -11.426 -10.228 7.740 1.00 97.19 88 ALA A N 1
ATOM 767 C CA . ALA A 1 88 ? -10.720 -9.057 8.265 1.00 97.19 88 ALA A CA 1
ATOM 768 C C . ALA A 1 88 ? -11.638 -8.082 9.010 1.00 97.19 88 ALA A C 1
ATOM 770 O O . ALA A 1 88 ? -12.775 -7.876 8.605 1.00 97.19 88 ALA A O 1
ATOM 771 N N . ASP A 1 89 ? -11.127 -7.374 10.011 1.00 96.38 89 ASP A N 1
ATOM 772 C CA . ASP A 1 89 ? -11.831 -6.249 10.643 1.00 96.38 89 ASP A CA 1
ATOM 773 C C . ASP A 1 89 ? -11.730 -4.979 9.786 1.00 96.38 89 ASP A C 1
ATOM 775 O O . ASP A 1 89 ? -12.661 -4.177 9.734 1.00 96.38 89 ASP A O 1
ATOM 779 N N . ALA A 1 90 ? -10.615 -4.819 9.066 1.00 96.69 90 ALA A N 1
ATOM 780 C CA . ALA A 1 90 ? -10.378 -3.718 8.139 1.00 96.69 90 ALA A CA 1
ATOM 781 C C . ALA A 1 90 ? -9.587 -4.153 6.905 1.00 96.69 90 ALA A C 1
ATOM 783 O O . ALA A 1 90 ? -8.775 -5.084 6.943 1.00 96.69 90 ALA A O 1
ATOM 784 N N . ILE A 1 91 ? -9.785 -3.421 5.812 1.00 98.06 91 ILE A N 1
ATOM 785 C CA . ILE A 1 91 ? -9.014 -3.578 4.582 1.00 98.06 91 ILE A CA 1
ATOM 786 C C . ILE A 1 91 ? -8.069 -2.393 4.455 1.00 98.06 91 ILE A C 1
ATOM 788 O O . ILE A 1 91 ? -8.496 -1.245 4.434 1.00 98.06 91 ILE A O 1
ATOM 792 N N . PHE A 1 92 ? -6.781 -2.666 4.330 1.00 98.31 92 PHE A N 1
ATOM 793 C CA . PHE A 1 92 ? -5.774 -1.673 4.000 1.00 98.31 92 PHE A CA 1
ATOM 794 C C . PHE A 1 92 ? -5.371 -1.857 2.548 1.00 98.31 92 PHE A C 1
ATOM 796 O O . PHE A 1 92 ? -5.224 -2.980 2.072 1.00 98.31 92 PHE A O 1
ATOM 803 N N . THR A 1 93 ? -5.170 -0.766 1.824 1.00 98.06 93 THR A N 1
ATOM 804 C CA . THR A 1 93 ? -4.570 -0.820 0.490 1.00 98.06 93 THR A CA 1
ATOM 805 C C . THR A 1 93 ? -3.202 -0.167 0.523 1.00 98.06 93 THR A C 1
ATOM 807 O O . THR A 1 93 ? -3.028 0.840 1.195 1.00 98.06 93 THR A O 1
ATOM 810 N N . CYS A 1 94 ? -2.224 -0.731 -0.181 1.00 97.19 94 CYS A N 1
ATOM 811 C CA . CYS A 1 94 ? -0.909 -0.118 -0.364 1.00 97.19 94 CYS A CA 1
ATOM 812 C C . CYS A 1 94 ? -0.712 0.151 -1.858 1.00 97.19 94 CYS A C 1
ATOM 814 O O . CYS A 1 94 ? -0.555 -0.768 -2.674 1.00 97.19 94 CYS A O 1
ATOM 816 N N . GLY A 1 95 ? -0.814 1.421 -2.244 1.00 94.06 95 GLY A N 1
ATOM 817 C CA . GLY A 1 95 ? -0.840 1.819 -3.646 1.00 94.06 95 GLY A CA 1
ATOM 818 C C . GLY A 1 95 ? -1.244 3.275 -3.833 1.00 94.06 95 GLY A C 1
ATOM 819 O O . GLY A 1 95 ? -0.778 4.135 -3.102 1.00 94.06 95 GLY A O 1
ATOM 820 N N . GLY A 1 96 ? -2.068 3.543 -4.842 1.00 93.69 96 GLY A N 1
ATOM 821 C CA . GLY A 1 96 ? -2.741 4.833 -5.025 1.00 93.69 96 GLY A CA 1
ATOM 822 C C . GLY A 1 96 ? -4.255 4.636 -5.104 1.00 93.69 96 GLY A C 1
ATOM 823 O O . GLY A 1 96 ? -4.746 3.526 -4.871 1.00 93.69 96 GLY A O 1
ATOM 824 N N . ASP A 1 97 ? -4.976 5.673 -5.525 1.00 94.12 97 ASP A N 1
ATOM 825 C CA . ASP A 1 97 ? -6.446 5.689 -5.559 1.00 94.12 97 ASP A CA 1
ATOM 826 C C . ASP A 1 97 ? -7.047 4.538 -6.378 1.00 94.12 97 ASP A C 1
ATOM 828 O O . ASP A 1 97 ? -8.049 3.955 -5.984 1.00 94.12 97 ASP A O 1
ATOM 832 N N . GLY A 1 98 ? -6.402 4.116 -7.471 1.00 93.69 98 GLY A N 1
ATOM 833 C CA . GLY A 1 98 ? -6.873 2.968 -8.256 1.00 93.69 98 GLY A CA 1
ATOM 834 C C . GLY A 1 98 ? -6.864 1.640 -7.482 1.00 93.69 98 GLY A C 1
ATOM 835 O O . GLY A 1 98 ? -7.736 0.797 -7.685 1.00 93.69 98 GLY A O 1
ATOM 836 N N . THR A 1 99 ? -5.906 1.439 -6.571 1.00 95.56 99 THR A N 1
AT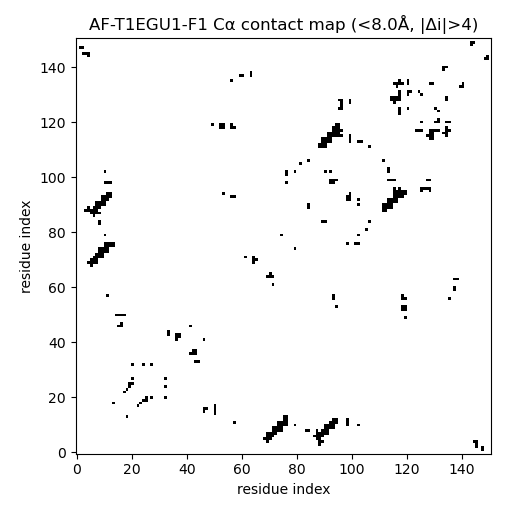OM 837 C CA . THR A 1 99 ? -5.894 0.258 -5.688 1.00 95.56 99 THR A CA 1
ATOM 838 C C . THR A 1 99 ? -6.960 0.393 -4.605 1.00 95.56 99 THR A C 1
ATOM 840 O O . THR A 1 99 ? -7.652 -0.584 -4.320 1.00 95.56 99 THR A O 1
ATOM 843 N N . PHE A 1 100 ? -7.115 1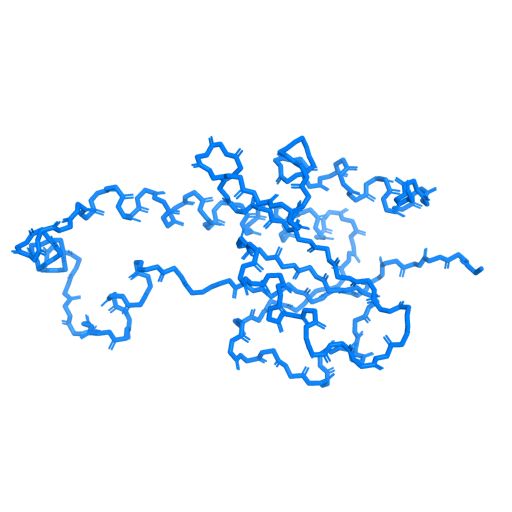.595 -4.042 1.00 96.62 100 PHE A N 1
ATOM 844 C CA . PHE A 1 100 ? -8.153 1.898 -3.060 1.00 96.62 100 PHE A CA 1
ATOM 845 C C . PHE A 1 100 ? -9.554 1.637 -3.623 1.00 96.62 100 PHE A C 1
ATOM 847 O O . PHE A 1 100 ? -10.303 0.847 -3.054 1.00 96.62 100 PHE A O 1
ATOM 854 N N . LEU A 1 101 ? -9.877 2.217 -4.781 1.00 96.31 101 LEU A N 1
ATOM 855 C CA . LEU A 1 101 ? -11.171 2.070 -5.450 1.00 96.31 101 LEU A CA 1
ATOM 856 C C . LEU A 1 101 ? -11.481 0.615 -5.800 1.00 96.31 101 LEU A C 1
ATOM 858 O O . LEU A 1 101 ? -12.613 0.179 -5.623 1.00 96.31 101 LEU A O 1
ATOM 862 N N . LEU A 1 102 ? -10.484 -0.157 -6.248 1.00 95.69 102 LEU A N 1
ATOM 863 C CA . LEU A 1 102 ? -10.665 -1.586 -6.520 1.00 95.69 102 LEU A CA 1
ATOM 864 C C . LEU A 1 102 ? -11.016 -2.374 -5.254 1.00 95.69 102 LEU A C 1
ATOM 866 O O . LEU A 1 102 ? -11.810 -3.312 -5.320 1.00 95.69 102 LEU A O 1
ATOM 870 N N . ALA A 1 103 ? -10.404 -2.044 -4.115 1.00 96.88 103 ALA A N 1
ATOM 871 C CA . ALA A 1 103 ? -10.745 -2.690 -2.855 1.00 96.88 103 ALA A CA 1
ATOM 872 C C . ALA A 1 103 ? -12.134 -2.251 -2.374 1.00 96.88 103 ALA A C 1
ATOM 874 O O . ALA A 1 103 ? -12.955 -3.103 -2.042 1.00 96.88 103 ALA A O 1
ATOM 875 N N . ALA A 1 104 ? -12.410 -0.945 -2.403 1.00 95.69 104 ALA A N 1
ATOM 876 C CA . ALA A 1 104 ? -13.673 -0.354 -1.977 1.00 95.69 104 ALA A CA 1
ATOM 877 C C . ALA A 1 104 ? -14.870 -0.871 -2.788 1.00 95.69 104 ALA A C 1
ATOM 879 O O . ALA A 1 104 ? -15.894 -1.207 -2.203 1.00 95.69 104 ALA A O 1
ATOM 880 N N . SER A 1 105 ? -14.732 -1.035 -4.108 1.00 95.00 105 SER A N 1
ATOM 881 C CA . SER A 1 105 ? -15.815 -1.523 -4.975 1.00 95.00 105 SER A CA 1
ATOM 882 C C . SER A 1 105 ? -16.247 -2.965 -4.691 1.00 95.00 105 SER A C 1
ATOM 884 O O . SER A 1 105 ? -17.320 -3.382 -5.122 1.00 95.00 105 SER A O 1
ATOM 886 N N . LYS A 1 106 ? -15.433 -3.735 -3.959 1.00 94.88 106 LYS A N 1
ATOM 887 C CA . LYS A 1 106 ? -15.755 -5.106 -3.537 1.00 94.88 106 LYS A CA 1
ATOM 888 C C . LYS A 1 106 ? -16.396 -5.177 -2.152 1.00 94.88 106 LYS A C 1
ATOM 890 O O . LYS A 1 106 ? -16.828 -6.256 -1.752 1.00 94.88 106 LYS A O 1
ATOM 895 N N . ILE A 1 107 ? -16.456 -4.068 -1.416 1.00 94.50 107 ILE A N 1
ATOM 896 C CA . ILE A 1 107 ? -17.070 -4.028 -0.090 1.00 94.50 107 ILE A CA 1
ATOM 897 C C . ILE A 1 107 ? -18.576 -3.837 -0.245 1.00 94.50 107 ILE A C 1
ATOM 899 O O . ILE A 1 107 ? -19.051 -2.743 -0.524 1.00 94.50 107 ILE A O 1
ATOM 903 N N . GLN A 1 108 ? -19.326 -4.919 -0.055 1.00 89.94 108 GLN A N 1
ATOM 904 C CA . GLN A 1 108 ? -20.794 -4.905 -0.106 1.00 89.94 108 GLN A CA 1
ATOM 905 C C . GLN A 1 108 ? -21.437 -4.840 1.285 1.00 89.94 108 GLN A C 1
ATOM 907 O O . GLN A 1 108 ? -22.643 -4.650 1.406 1.00 89.94 108 GLN A O 1
ATOM 912 N N . VAL A 1 109 ? -20.635 -5.000 2.341 1.00 84.62 109 VAL A N 1
ATOM 913 C CA . VAL A 1 109 ? -21.106 -4.980 3.725 1.00 84.62 109 VAL A CA 1
ATOM 914 C C . VAL A 1 109 ? -20.971 -3.578 4.324 1.00 84.62 109 VAL A C 1
ATOM 916 O O . VAL A 1 109 ? -19.912 -2.953 4.195 1.00 84.62 109 VAL A O 1
ATOM 919 N N . PRO A 1 110 ? -22.004 -3.072 5.017 1.00 78.94 110 PRO A N 1
ATOM 920 C CA . PRO A 1 110 ? -21.882 -1.826 5.755 1.00 78.94 110 PRO A CA 1
ATOM 921 C C . PRO A 1 110 ? -20.840 -1.978 6.875 1.00 78.94 110 PRO A C 1
ATOM 923 O O . PRO A 1 110 ? -20.666 -3.055 7.444 1.00 78.94 110 PRO A O 1
ATOM 926 N N . ASN A 1 111 ? -20.157 -0.883 7.212 1.00 84.12 111 ASN A N 1
ATOM 927 C CA . ASN A 1 111 ? -19.206 -0.788 8.332 1.00 84.12 111 ASN A CA 1
ATOM 928 C C . ASN A 1 111 ? -17.897 -1.593 8.213 1.00 84.12 111 ASN A C 1
ATOM 930 O O . ASN A 1 111 ? -17.217 -1.776 9.221 1.00 84.12 111 ASN A O 1
ATOM 934 N N . LYS A 1 112 ? -17.493 -2.039 7.017 1.00 92.50 112 LYS A N 1
ATOM 935 C CA . LYS A 1 112 ? -16.139 -2.575 6.789 1.00 92.50 112 LYS A CA 1
ATOM 936 C C . LYS A 1 112 ? -15.210 -1.457 6.290 1.00 92.50 112 LYS A C 1
ATOM 938 O O . LYS A 1 112 ? -15.319 -1.071 5.125 1.00 92.50 112 LYS A O 1
ATOM 943 N N . PRO A 1 113 ? -14.314 -0.910 7.130 1.00 94.06 113 PRO A N 1
ATOM 944 C CA . PRO A 1 113 ? -13.464 0.201 6.725 1.00 94.06 113 PRO A CA 1
ATOM 945 C C . PRO A 1 113 ? -12.433 -0.227 5.675 1.00 94.06 113 PRO A C 1
ATOM 947 O O . PRO A 1 113 ? -11.812 -1.290 5.780 1.00 94.06 113 PRO A O 1
ATOM 950 N N . VAL A 1 114 ? -12.225 0.651 4.692 1.00 96.19 114 VAL A N 1
ATOM 951 C CA . VAL A 1 114 ? -11.134 0.570 3.716 1.00 96.19 114 VAL A CA 1
ATOM 952 C C . VAL A 1 114 ? -10.213 1.759 3.935 1.00 96.19 114 VAL A C 1
ATOM 954 O O . VAL A 1 114 ? -10.661 2.902 3.931 1.00 96.19 114 VAL A O 1
ATOM 957 N N . ILE A 1 115 ? -8.927 1.495 4.139 1.00 96.56 115 ILE A N 1
ATOM 958 C CA . ILE A 1 115 ? -7.922 2.492 4.506 1.00 96.56 115 ILE A CA 1
ATOM 959 C C . ILE A 1 115 ? -6.840 2.502 3.426 1.00 96.56 115 ILE A C 1
ATOM 961 O O . ILE A 1 115 ? -6.153 1.505 3.200 1.00 96.56 115 ILE A O 1
ATOM 965 N N . GLY A 1 116 ? -6.697 3.619 2.717 1.00 96.62 116 GLY A N 1
ATOM 966 C CA . GLY A 1 116 ? -5.703 3.758 1.655 1.00 96.62 116 GLY A CA 1
ATOM 967 C C . GLY A 1 116 ? -4.359 4.249 2.167 1.00 96.62 116 GLY A C 1
ATOM 968 O O . GLY A 1 116 ? -4.260 5.382 2.614 1.00 96.62 116 GLY A O 1
ATOM 969 N N . ILE A 1 117 ? -3.309 3.441 2.062 1.00 96.62 117 ILE A N 1
ATOM 970 C CA . ILE A 1 117 ? -1.926 3.880 2.258 1.00 96.62 117 ILE A CA 1
ATOM 971 C C . ILE A 1 117 ? -1.365 4.277 0.897 1.00 96.62 117 ILE A C 1
ATOM 973 O O . ILE A 1 117 ? -1.210 3.438 -0.002 1.00 96.62 117 ILE A O 1
ATOM 977 N N . ASN A 1 118 ? -1.049 5.563 0.746 1.00 94.19 118 ASN A N 1
ATOM 978 C CA . ASN A 1 118 ? -0.344 6.032 -0.433 1.00 94.19 118 ASN A CA 1
ATOM 979 C C . ASN A 1 118 ? 1.108 5.544 -0.380 1.00 94.19 118 ASN A C 1
ATOM 981 O O . ASN A 1 118 ? 1.886 5.980 0.464 1.00 94.19 118 ASN A O 1
ATOM 985 N N . SER A 1 119 ? 1.454 4.645 -1.299 1.00 89.62 119 SER A N 1
ATOM 986 C CA . SER A 1 119 ? 2.782 4.026 -1.383 1.00 89.62 119 SER A CA 1
ATOM 987 C C . SER A 1 119 ? 3.907 4.946 -1.865 1.00 89.62 119 SER A C 1
ATOM 989 O O . SER A 1 119 ? 5.072 4.570 -1.787 1.00 89.62 119 SER A O 1
ATOM 991 N N . ASP A 1 120 ? 3.570 6.107 -2.426 1.00 85.62 120 ASP A N 1
ATOM 992 C CA . ASP A 1 120 ? 4.534 7.083 -2.944 1.00 85.62 120 ASP A CA 1
ATOM 993 C C . ASP A 1 120 ? 4.067 8.504 -2.575 1.00 85.62 120 ASP A C 1
ATOM 995 O O . ASP A 1 120 ? 3.754 9.321 -3.443 1.00 85.62 120 ASP A O 1
ATOM 999 N N . PRO A 1 121 ? 3.956 8.816 -1.268 1.00 77.62 121 PRO A N 1
ATOM 1000 C CA . PRO A 1 121 ? 3.304 10.033 -0.792 1.00 77.62 121 PRO A CA 1
ATOM 1001 C C . PRO A 1 121 ? 4.182 11.284 -0.947 1.00 77.62 121 PRO A C 1
ATOM 1003 O O . PRO A 1 121 ? 3.779 12.371 -0.542 1.00 77.62 121 PRO A O 1
ATOM 1006 N N . ILE A 1 122 ? 5.406 11.130 -1.463 1.00 75.06 122 ILE A N 1
ATOM 1007 C CA . ILE A 1 122 ? 6.322 12.233 -1.779 1.00 75.06 122 ILE A CA 1
ATOM 1008 C C . ILE A 1 122 ? 6.120 12.685 -3.227 1.00 75.06 122 ILE A C 1
ATOM 1010 O O . ILE A 1 122 ? 6.176 13.8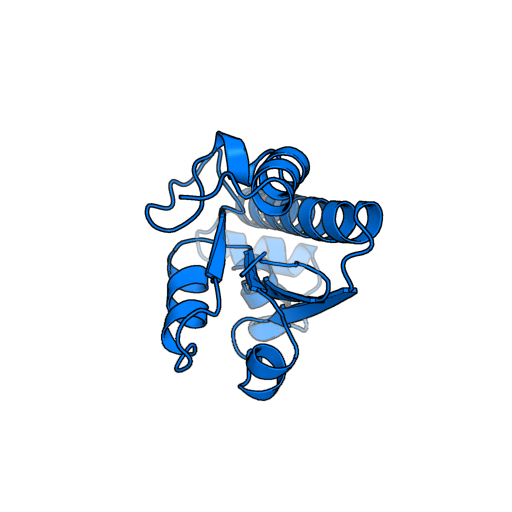82 -3.492 1.00 75.06 122 ILE A O 1
ATOM 1014 N N . ARG A 1 123 ? 5.896 11.746 -4.158 1.00 77.56 123 ARG A N 1
ATOM 1015 C CA . ARG A 1 123 ? 5.865 12.029 -5.602 1.00 77.56 123 ARG A CA 1
ATOM 1016 C C . ARG A 1 123 ? 4.468 11.932 -6.216 1.00 77.56 123 ARG A C 1
ATOM 1018 O O . ARG A 1 123 ? 4.298 12.303 -7.373 1.00 77.56 123 ARG A O 1
ATOM 1025 N N . SER A 1 124 ? 3.490 11.400 -5.486 1.00 75.62 124 SER A N 1
ATOM 1026 C CA . SER A 1 124 ? 2.109 11.258 -5.939 1.00 75.62 124 SER A CA 1
ATOM 1027 C C . SER A 1 124 ? 1.155 11.695 -4.844 1.00 75.62 124 SER A C 1
ATOM 1029 O O . SER A 1 124 ? 1.267 11.252 -3.702 1.00 75.62 124 SER A O 1
ATOM 1031 N N . GLU A 1 125 ? 0.157 12.488 -5.210 1.00 75.88 125 GLU A N 1
ATOM 1032 C CA . GLU A 1 125 ? -1.031 12.652 -4.382 1.00 75.88 125 GLU A CA 1
ATOM 1033 C C . GLU A 1 125 ? -1.984 11.473 -4.610 1.00 75.88 125 GLU A C 1
ATOM 1035 O O . GLU A 1 125 ? -2.001 10.861 -5.681 1.00 75.88 125 GLU A O 1
ATOM 1040 N N . GLY A 1 126 ? -2.728 11.118 -3.569 1.00 77.12 126 GLY A N 1
ATOM 1041 C CA . GLY A 1 126 ? -3.901 10.258 -3.661 1.00 77.12 126 GLY A CA 1
ATOM 1042 C C . GLY A 1 126 ? -5.020 10.990 -2.943 1.00 77.12 126 GLY A C 1
ATOM 1043 O O . GLY A 1 126 ? -4.844 11.352 -1.780 1.00 77.12 126 GLY A O 1
ATOM 1044 N N . PHE A 1 127 ? -6.117 11.263 -3.641 1.00 87.75 127 PHE A N 1
ATOM 1045 C CA . PHE A 1 127 ? -7.246 12.020 -3.096 1.00 87.75 127 PHE A CA 1
ATOM 1046 C C . PHE A 1 127 ? -8.124 11.155 -2.191 1.00 87.75 127 PHE A C 1
ATOM 1048 O O . PHE A 1 127 ? -8.855 11.680 -1.355 1.00 87.75 127 PHE A O 1
ATOM 1055 N N . LEU A 1 128 ? -8.054 9.833 -2.365 1.00 92.56 128 LEU A N 1
ATOM 1056 C CA . LEU A 1 128 ? -8.823 8.858 -1.593 1.00 92.56 128 LEU A CA 1
ATOM 1057 C C . LEU A 1 128 ? -7.954 8.130 -0.565 1.00 92.56 128 LEU A C 1
ATOM 1059 O O . LEU A 1 128 ? -8.441 7.712 0.485 1.00 92.56 128 LEU A O 1
ATOM 1063 N N . CYS A 1 129 ? -6.662 7.968 -0.856 1.00 93.94 129 CYS A N 1
ATOM 1064 C CA . CYS A 1 129 ? -5.704 7.496 0.135 1.00 93.94 129 CYS A CA 1
ATOM 1065 C C . CYS A 1 129 ? -5.507 8.514 1.269 1.00 93.94 129 CYS A C 1
ATOM 1067 O O . CYS A 1 129 ? -5.748 9.711 1.134 1.00 93.94 129 CYS A O 1
ATOM 1069 N N . LEU A 1 130 ? -5.005 8.028 2.404 1.00 93.12 130 LEU A N 1
ATOM 1070 C CA . LEU A 1 130 ? -4.677 8.857 3.549 1.00 93.12 130 LEU A CA 1
ATOM 1071 C C . LEU A 1 130 ? -3.672 9.958 3.166 1.00 93.12 130 LEU A C 1
ATOM 1073 O O . LEU A 1 130 ? -2.700 9.682 2.447 1.00 93.12 130 LEU A O 1
ATOM 1077 N N . PRO A 1 131 ? -3.822 11.170 3.735 1.00 90.81 131 PRO A N 1
ATOM 1078 C CA . PRO A 1 131 ? -2.864 12.254 3.565 1.00 90.81 131 PRO A CA 1
ATOM 1079 C C . PRO A 1 131 ? -1.423 11.820 3.838 1.00 90.81 131 PRO A C 1
ATOM 1081 O O . PRO A 1 131 ? -1.173 10.941 4.670 1.00 90.81 131 PRO A O 1
ATOM 1084 N N . ARG A 1 132 ? -0.460 12.506 3.208 1.00 90.50 132 ARG A N 1
ATOM 1085 C CA . ARG A 1 132 ? 0.982 12.211 3.312 1.00 90.50 132 ARG A CA 1
ATOM 1086 C C . ARG A 1 132 ? 1.435 11.929 4.744 1.00 90.50 132 ARG A C 1
ATOM 1088 O O . ARG A 1 132 ? 2.077 10.913 4.967 1.00 90.50 132 ARG A O 1
ATOM 1095 N N . LYS A 1 133 ? 1.041 12.776 5.706 1.00 90.88 133 LYS A N 1
ATOM 1096 C CA . LYS A 1 133 ? 1.379 12.645 7.138 1.00 90.88 133 LYS A CA 1
ATOM 1097 C C . LYS A 1 133 ? 1.071 11.257 7.714 1.00 90.88 133 LYS A C 1
ATOM 1099 O O . LYS A 1 133 ? 1.827 10.765 8.545 1.00 90.88 133 LYS A O 1
ATOM 1104 N N . TYR A 1 134 ? -0.039 10.656 7.298 1.00 92.31 134 TYR A N 1
ATOM 1105 C CA . TYR A 1 134 ? -0.513 9.365 7.793 1.00 92.31 134 TYR A CA 1
ATOM 1106 C C . TYR A 1 134 ? 0.012 8.206 6.938 1.00 92.31 134 TYR A C 1
ATOM 1108 O O . TYR A 1 134 ? 0.423 7.180 7.477 1.00 92.31 134 TYR A O 1
ATOM 1116 N N . SER A 1 135 ? 0.101 8.395 5.617 1.00 92.25 135 SER A N 1
ATOM 1117 C CA . SER A 1 135 ? 0.687 7.401 4.707 1.00 92.25 135 SER A CA 1
ATOM 1118 C C . SER A 1 135 ? 2.188 7.178 4.948 1.00 92.25 135 SER A C 1
ATOM 1120 O O . SER A 1 135 ? 2.669 6.062 4.792 1.00 92.25 135 SER A O 1
ATOM 1122 N N . SER A 1 136 ? 2.934 8.206 5.371 1.00 91.12 136 SER A N 1
ATOM 1123 C CA . SER A 1 136 ? 4.366 8.094 5.692 1.00 91.12 136 SER A CA 1
ATOM 1124 C C . SER A 1 136 ? 4.656 7.698 7.143 1.00 91.12 136 SER A C 1
ATOM 1126 O O . SER A 1 136 ? 5.816 7.513 7.498 1.00 91.12 136 SER A O 1
ATOM 1128 N N . ASN A 1 137 ? 3.638 7.626 8.006 1.00 93.25 137 ASN A N 1
ATOM 1129 C CA . ASN A 1 137 ? 3.788 7.228 9.403 1.00 93.25 137 ASN A CA 1
ATOM 1130 C C . ASN A 1 137 ? 2.657 6.273 9.795 1.00 93.25 137 ASN A C 1
ATOM 1132 O O . ASN A 1 137 ? 1.647 6.660 10.387 1.00 93.25 137 ASN A O 1
ATOM 1136 N N . ILE A 1 138 ? 2.848 5.000 9.453 1.00 95.12 138 ILE A N 1
ATOM 1137 C CA . ILE A 1 138 ? 1.845 3.960 9.682 1.00 95.12 138 ILE A CA 1
ATOM 1138 C C . ILE A 1 138 ? 1.554 3.773 11.173 1.00 95.12 138 ILE A C 1
ATOM 1140 O O . ILE A 1 138 ? 0.403 3.576 11.549 1.00 95.12 138 ILE A O 1
ATOM 1144 N N . MET A 1 139 ? 2.561 3.895 12.041 1.00 95.31 139 MET A N 1
ATOM 1145 C CA . MET A 1 139 ? 2.355 3.756 13.484 1.00 95.31 139 MET A CA 1
ATOM 1146 C C . MET A 1 139 ? 1.425 4.835 14.038 1.00 95.31 139 MET A C 1
ATOM 1148 O O . MET A 1 139 ? 0.514 4.495 14.788 1.00 95.31 139 MET A O 1
ATOM 1152 N N . LEU A 1 140 ? 1.591 6.091 13.607 1.00 94.75 140 LEU A N 1
ATOM 1153 C CA . LEU A 1 140 ? 0.679 7.184 13.955 1.00 94.75 140 LEU A CA 1
ATOM 1154 C C . LEU A 1 140 ? -0.744 6.921 13.444 1.00 94.75 140 LEU A C 1
ATOM 1156 O O . LEU A 1 140 ? -1.718 7.194 14.143 1.00 94.75 140 LEU A O 1
ATOM 1160 N N . THR A 1 141 ? -0.870 6.396 12.226 1.00 94.12 141 THR A N 1
ATOM 1161 C CA . THR A 1 141 ? -2.168 6.009 11.659 1.00 94.12 141 THR A CA 1
ATOM 1162 C C . THR A 1 141 ? -2.847 4.950 12.524 1.00 94.12 141 THR A C 1
ATOM 1164 O O . THR A 1 141 ? -4.014 5.102 12.882 1.00 94.12 141 THR A O 1
ATOM 1167 N N . LEU A 1 142 ? -2.111 3.910 12.922 1.00 94.75 142 LEU A N 1
ATOM 1168 C CA . LEU A 1 142 ?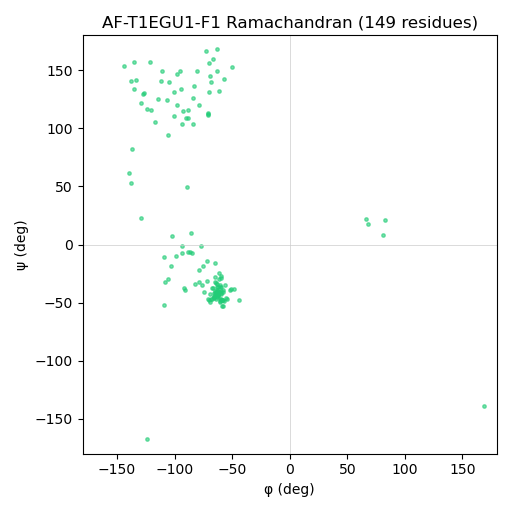 -2.620 2.865 13.805 1.00 94.75 142 LEU A CA 1
ATOM 1169 C C . LEU A 1 142 ? -2.987 3.414 15.186 1.00 94.75 142 LEU A C 1
ATOM 1171 O O . LEU A 1 142 ? -4.044 3.056 15.692 1.00 94.75 142 LEU A O 1
ATOM 1175 N N . ASP A 1 143 ? -2.193 4.316 15.770 1.00 93.69 143 ASP A N 1
ATOM 1176 C CA . ASP A 1 143 ? -2.538 4.964 17.045 1.00 93.69 143 ASP A CA 1
ATOM 1177 C C . ASP A 1 143 ? -3.899 5.642 16.997 1.00 93.69 143 ASP A C 1
ATOM 1179 O O . ASP A 1 143 ? -4.717 5.447 17.895 1.00 93.69 143 ASP A O 1
ATOM 1183 N N . LYS A 1 144 ? -4.166 6.401 15.932 1.00 93.12 144 LYS A N 1
ATOM 1184 C CA . LYS A 1 144 ? -5.470 7.040 15.751 1.00 93.12 144 LYS A CA 1
ATOM 1185 C C . LYS A 1 144 ? -6.596 6.026 15.632 1.00 93.12 144 LYS A C 1
ATOM 1187 O O . LYS A 1 144 ? -7.638 6.199 16.258 1.00 93.12 144 LYS A O 1
ATOM 1192 N N . ILE A 1 145 ? -6.371 4.949 14.883 1.00 92.44 145 ILE A N 1
ATOM 1193 C CA . ILE A 1 145 ? -7.349 3.868 14.731 1.00 92.44 145 ILE A CA 1
ATOM 1194 C C . ILE A 1 145 ? -7.664 3.220 16.085 1.00 92.44 145 ILE A C 1
ATOM 1196 O O . ILE A 1 145 ? -8.832 3.116 16.452 1.00 92.44 145 ILE A O 1
ATOM 1200 N N . PHE A 1 146 ? -6.648 2.846 16.864 1.00 90.44 146 PHE A N 1
ATOM 1201 C CA . PHE A 1 146 ? -6.837 2.226 18.180 1.00 90.44 146 PHE A CA 1
ATOM 1202 C C . PHE A 1 146 ? -7.499 3.161 19.200 1.00 90.44 146 PHE A C 1
ATOM 1204 O O . PHE A 1 146 ? -8.197 2.683 20.092 1.00 90.44 146 PHE A O 1
ATOM 1211 N N . LYS A 1 147 ? -7.320 4.479 19.063 1.00 90.62 147 LYS A N 1
ATOM 1212 C CA . LYS A 1 147 ? -7.956 5.488 19.923 1.00 90.62 147 LYS A CA 1
ATOM 1213 C C . LYS A 1 147 ? -9.368 5.890 19.487 1.00 90.62 147 LYS A C 1
ATOM 1215 O O . LYS A 1 147 ? -10.025 6.630 20.212 1.00 90.62 147 LYS A O 1
ATOM 1220 N N . GLY A 1 148 ? -9.853 5.440 18.328 1.00 87.38 148 GLY A N 1
ATOM 1221 C CA . GLY A 1 148 ? -11.145 5.902 17.805 1.00 87.38 148 GLY A CA 1
ATOM 1222 C C . GLY A 1 148 ? -11.098 7.254 17.079 1.00 87.38 148 GLY A C 1
ATOM 1223 O O . GLY A 1 148 ? -12.142 7.792 16.722 1.00 87.38 148 GLY A O 1
ATOM 1224 N N . GLU A 1 149 ? -9.910 7.812 16.840 1.00 87.25 149 GLU A N 1
ATOM 1225 C CA . GLU A 1 149 ? -9.679 9.166 16.311 1.00 87.25 149 GLU A CA 1
ATOM 1226 C C . GLU A 1 149 ? -9.624 9.197 14.768 1.00 87.25 149 GLU A C 1
ATOM 1228 O O . GLU A 1 149 ? -8.675 9.715 14.171 1.00 87.25 149 GLU A O 1
ATOM 1233 N N . PHE A 1 150 ? -10.612 8.591 14.106 1.00 76.88 150 PHE A N 1
ATOM 1234 C CA . PHE A 1 150 ? -10.619 8.376 12.648 1.00 76.88 150 PHE A CA 1
ATOM 1235 C C . PHE A 1 150 ? -11.908 8.840 11.943 1.00 76.88 150 PHE A C 1
ATOM 1237 O O . PHE A 1 150 ? -12.228 8.347 10.861 1.00 76.88 150 PHE A O 1
ATOM 1244 N N . ARG A 1 151 ? -12.642 9.774 12.559 1.00 60.97 151 ARG A N 1
ATOM 1245 C CA . ARG A 1 151 ? -13.785 10.478 11.956 1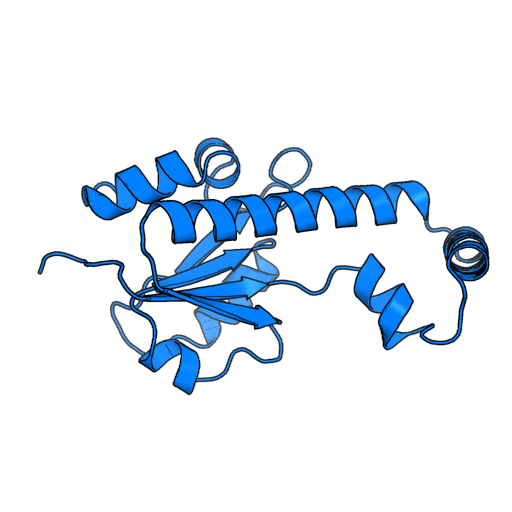.00 60.97 151 ARG A CA 1
ATOM 1246 C C . ARG A 1 151 ? -13.388 11.857 11.456 1.00 60.97 151 ARG A C 1
ATOM 1248 O O . ARG A 1 151 ? -12.543 12.488 12.128 1.00 60.97 151 ARG A O 1
#

pLDDT: mean 93.59, std 6.81, range [54.5, 98.62]

Nearest PDB structures (foldseek):
  7n29-assembly2_B  TM=8.652E-01  e=5.261E-14  Homo sapiens
  7r4l-assembly1_A-2  TM=9.241E-01  e=4.884E-13  Homo sapiens
  7r4j-assembly1_A-2  TM=9.206E-01  e=6.715E-13  Homo sapiens
  7r4m-assembly1_A-2  TM=9.357E-01  e=1.637E-12  Homo sapiens
  7n29-assembly2_C-4  TM=9.231E-01  e=1.637E-12  Homo sapiens

Mean predicted aligned error: 3.65 Å

InterPro domains:
  IPR002504 NAD kinase [PF01513] (75-149)
  IPR016064 NAD kinase/diacylglycerol kinase-like domain superfamily [SSF111331] (43-150)
  IPR017438 Inorganic polyphosphate/ATP-NAD kinase, N-terminal [G3DSA:3.40.50.10330] (6-151)